Protein AF-A0A821MP45-F1 (afdb_monomer)

Nearest PDB structures (foldseek):
  6oib-assembly1_A  TM=9.855E-01  e=9.708E-07  Homo sapiens
  8dhk-assembly1_B  TM=9.871E-01  e=1.201E-06  Homo sapiens
  6ynz-assembly1_e  TM=7.961E-01  e=1.655E-03  Tetrahymena thermophila
  7xpi-assembly1_A  TM=8.411E-01  e=7.079E-02  Gallus gallus
  1fcd-assembly2_B  TM=7.135E-01  e=1.438E-01  Allochromatium vinosum

Secondary structure (DSSP, 8-state):
------S----PPP----HHHHTSTTB-TTSSB-B-TTT-BBSS-TT-B--GGGB--SS--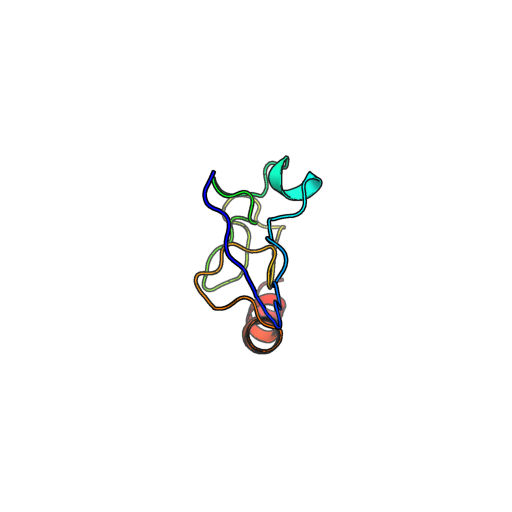SHHHHHHHHHHHHHH-

pLDDT: mean 97.09, std 3.13, range [72.19, 98.75]

Structure (mmCIF, N/CA/C/O backbone):
data_AF-A0A821MP45-F1
#
_entry.id   AF-A0A821MP45-F1
#
loop_
_atom_site.group_PDB
_atom_site.id
_atom_site.type_symbol
_atom_site.label_atom_id
_atom_site.label_alt_id
_atom_site.label_comp_id
_atom_site.label_asym_id
_atom_site.label_entity_id
_atom_site.label_seq_id
_atom_site.pdbx_PDB_ins_code
_atom_site.Cartn_x
_atom_site.Cartn_y
_atom_site.Cartn_z
_atom_site.occupancy
_atom_site.B_iso_or_equiv
_atom_sit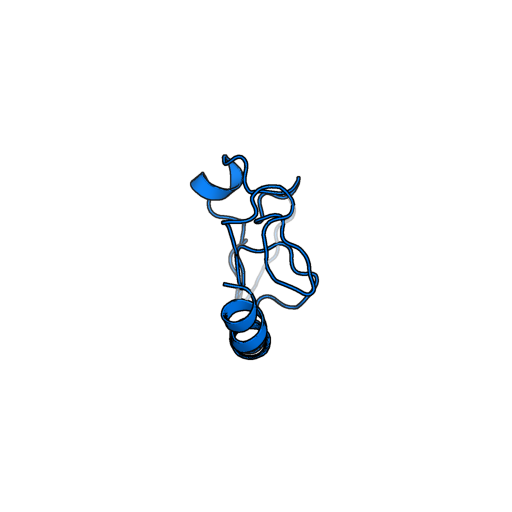e.auth_seq_id
_atom_site.auth_comp_id
_atom_site.auth_asym_id
_atom_site.auth_atom_id
_atom_site.pdbx_PDB_model_num
ATOM 1 N N . MET A 1 1 ? 21.815 15.043 -18.993 1.00 72.19 1 MET A N 1
ATOM 2 C CA . MET A 1 1 ? 20.914 13.952 -19.425 1.00 72.19 1 MET A CA 1
ATOM 3 C C . MET A 1 1 ? 21.774 12.877 -20.076 1.00 72.19 1 MET A C 1
ATOM 5 O O . MET A 1 1 ? 22.534 13.221 -20.970 1.00 72.19 1 MET A O 1
ATOM 9 N N . LYS A 1 2 ? 21.761 11.634 -19.578 1.00 91.12 2 LYS A N 1
ATOM 10 C CA . LYS A 1 2 ? 22.494 10.514 -20.198 1.00 91.12 2 LYS A CA 1
ATOM 11 C C . LYS A 1 2 ? 21.545 9.749 -21.115 1.00 91.12 2 LYS A C 1
ATOM 13 O O . LYS A 1 2 ? 20.396 9.532 -20.744 1.00 91.12 2 LYS A O 1
ATOM 18 N N . THR A 1 3 ? 22.027 9.360 -22.287 1.00 95.19 3 THR A N 1
ATOM 19 C CA . THR A 1 3 ? 21.282 8.569 -23.268 1.00 95.19 3 THR A CA 1
ATOM 20 C C . THR A 1 3 ? 21.941 7.205 -23.425 1.00 95.19 3 THR A C 1
ATOM 22 O O . THR A 1 3 ? 23.162 7.079 -23.328 1.00 95.19 3 THR A O 1
ATOM 25 N N . PHE A 1 4 ? 21.127 6.178 -23.646 1.00 95.62 4 PHE A N 1
ATOM 26 C CA . PHE A 1 4 ? 21.578 4.802 -23.828 1.00 95.62 4 PHE A CA 1
ATOM 27 C C . PHE A 1 4 ? 20.863 4.212 -25.043 1.00 95.62 4 PHE A C 1
ATOM 29 O O . PHE A 1 4 ? 19.667 4.447 -25.223 1.00 95.62 4 PHE A O 1
ATOM 36 N N . LYS A 1 5 ? 21.589 3.465 -25.882 1.00 96.94 5 LYS A N 1
ATOM 37 C CA . LYS A 1 5 ? 20.979 2.650 -26.940 1.00 96.94 5 LYS A CA 1
ATOM 38 C C . LYS A 1 5 ? 20.472 1.338 -26.341 1.00 96.94 5 LYS A C 1
ATOM 40 O O . LYS A 1 5 ? 21.134 0.774 -25.475 1.00 96.94 5 LYS A O 1
ATOM 45 N N . TYR A 1 6 ? 19.329 0.868 -26.821 1.00 97.06 6 TYR A N 1
ATOM 46 C CA . TYR A 1 6 ? 18.746 -0.421 -26.466 1.00 97.06 6 TYR A CA 1
ATOM 47 C C . TYR A 1 6 ? 18.191 -1.089 -27.725 1.00 97.06 6 TYR A C 1
ATOM 49 O O . TYR A 1 6 ? 17.637 -0.405 -28.584 1.00 97.06 6 TYR A O 1
ATOM 57 N N . ASP A 1 7 ? 18.314 -2.411 -27.807 1.00 97.88 7 ASP A N 1
ATOM 58 C CA . ASP A 1 7 ? 17.647 -3.219 -28.838 1.00 97.88 7 ASP A CA 1
ATOM 59 C C . ASP A 1 7 ? 16.239 -3.649 -28.381 1.00 97.88 7 ASP A C 1
ATOM 61 O O . ASP A 1 7 ? 15.328 -3.798 -29.191 1.00 97.88 7 ASP A O 1
ATOM 65 N N . LEU A 1 8 ? 16.039 -3.777 -27.061 1.00 97.44 8 LEU A N 1
ATOM 66 C CA . LEU A 1 8 ? 14.746 -3.973 -26.405 1.00 97.44 8 LEU A CA 1
ATOM 67 C C . LEU A 1 8 ? 14.729 -3.238 -25.059 1.00 97.44 8 LEU A C 1
ATOM 69 O O . LEU A 1 8 ? 15.669 -3.346 -24.273 1.00 97.44 8 LEU A O 1
ATOM 73 N N . LEU A 1 9 ? 13.639 -2.524 -24.777 1.00 97.06 9 LEU A N 1
ATOM 74 C CA . LEU A 1 9 ? 13.413 -1.826 -23.514 1.00 97.06 9 LEU A CA 1
ATOM 75 C C . LEU A 1 9 ? 11.997 -2.111 -23.014 1.00 97.06 9 LEU A C 1
ATOM 77 O O . LEU A 1 9 ? 11.021 -1.706 -23.639 1.00 97.06 9 LEU A O 1
ATOM 81 N N . HIS A 1 10 ? 11.896 -2.791 -21.873 1.00 96.81 10 HIS A N 1
ATOM 82 C CA . HIS A 1 10 ? 10.638 -3.022 -21.168 1.00 96.81 10 HIS A CA 1
ATOM 83 C C . HIS A 1 10 ? 10.634 -2.220 -19.865 1.00 96.81 10 HIS A C 1
ATOM 85 O O . HIS A 1 10 ? 11.428 -2.490 -18.964 1.00 96.81 10 HIS A O 1
ATOM 91 N N . ILE A 1 11 ? 9.748 -1.230 -19.765 1.00 96.56 11 ILE A N 1
ATOM 92 C CA . ILE A 1 11 ? 9.646 -0.342 -18.603 1.00 96.56 11 ILE A CA 1
ATOM 93 C C . ILE A 1 11 ? 8.342 -0.627 -17.863 1.00 96.56 11 ILE A C 1
ATOM 95 O O . ILE A 1 11 ? 7.261 -0.511 -18.434 1.00 96.56 11 ILE A O 1
ATOM 99 N N . GLY A 1 12 ? 8.452 -0.932 -16.569 1.00 96.38 12 GLY A N 1
ATOM 100 C CA . GLY A 1 12 ? 7.323 -0.821 -15.651 1.00 96.38 12 GLY A CA 1
ATOM 101 C C . GLY A 1 12 ? 7.044 0.652 -15.362 1.00 96.38 12 GLY A C 1
ATOM 102 O O . GLY A 1 12 ? 7.963 1.398 -15.020 1.00 96.38 12 GLY A O 1
ATOM 103 N N . ALA A 1 13 ? 5.795 1.082 -15.528 1.00 96.12 13 ALA A N 1
ATOM 104 C CA . ALA A 1 13 ? 5.418 2.466 -15.275 1.00 96.12 13 ALA A CA 1
ATOM 105 C C . ALA A 1 13 ? 5.692 2.858 -13.805 1.00 96.12 13 ALA A C 1
ATOM 107 O O . ALA A 1 13 ? 5.485 2.036 -12.908 1.00 96.12 13 ALA A O 1
ATOM 108 N N . PRO A 1 14 ? 6.118 4.105 -13.528 1.00 96.44 14 PRO A N 1
ATOM 109 C CA . PRO A 1 14 ? 6.138 4.632 -12.169 1.00 96.44 14 PRO A CA 1
ATOM 110 C C . PRO A 1 14 ? 4.733 4.579 -11.555 1.00 96.44 14 PRO A C 1
ATOM 112 O O . PRO A 1 14 ? 3.759 4.977 -12.193 1.00 96.44 14 PRO A O 1
ATOM 115 N N . MET A 1 15 ? 4.631 4.101 -10.316 1.00 96.62 15 MET A N 1
ATOM 116 C CA . MET A 1 15 ? 3.367 3.963 -9.585 1.00 96.62 15 MET A CA 1
ATOM 117 C C . MET A 1 15 ? 3.366 4.864 -8.347 1.00 96.62 15 MET A C 1
ATOM 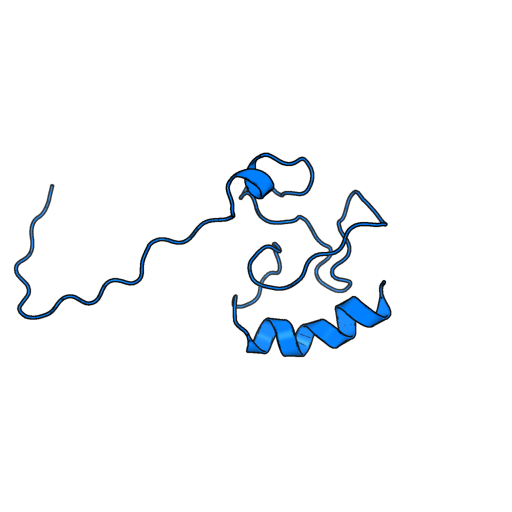119 O O . MET A 1 15 ? 4.406 5.068 -7.723 1.00 96.62 15 MET A O 1
ATOM 123 N N . GLN A 1 16 ? 2.195 5.394 -7.995 1.00 96.25 16 GLN A N 1
ATOM 124 C CA . GLN A 1 16 ? 1.969 6.274 -6.844 1.00 96.25 16 GLN A CA 1
ATOM 125 C C . GLN A 1 16 ? 0.517 6.130 -6.348 1.00 96.25 16 GLN A C 1
ATOM 127 O O . GLN A 1 16 ? -0.319 5.627 -7.108 1.00 96.25 16 GLN A O 1
ATOM 132 N N . PRO A 1 17 ? 0.185 6.564 -5.116 1.00 96.94 17 PRO A N 1
ATOM 133 C CA . PRO A 1 17 ? -1.199 6.588 -4.651 1.00 96.94 17 PRO A CA 1
ATOM 134 C C . PRO A 1 17 ? -2.096 7.431 -5.560 1.00 96.94 17 PRO A C 1
ATOM 136 O O . PRO A 1 17 ? -1.652 8.399 -6.181 1.00 96.94 17 PRO A O 1
ATOM 139 N N . HIS A 1 18 ? -3.387 7.102 -5.598 1.00 96.44 18 HIS A N 1
ATOM 140 C CA . HIS A 1 18 ? -4.359 7.930 -6.305 1.00 96.44 18 HIS A CA 1
ATOM 141 C C . HIS A 1 18 ? -4.416 9.343 -5.715 1.00 96.44 18 HIS A C 1
ATOM 143 O O . HIS A 1 18 ? -4.444 9.522 -4.499 1.00 96.44 18 HIS A O 1
ATO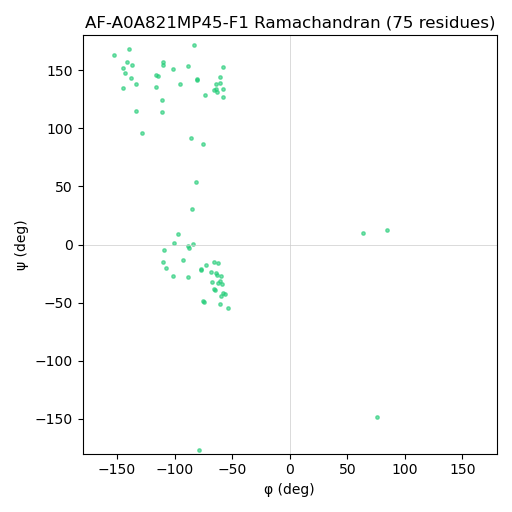M 149 N N . GLU A 1 19 ? -4.505 10.351 -6.582 1.00 97.56 19 GLU A N 1
ATOM 150 C CA . GLU A 1 19 ? -4.428 11.762 -6.190 1.00 97.56 19 GLU A CA 1
ATOM 151 C C . GLU A 1 19 ? -5.503 12.168 -5.170 1.00 97.56 19 GLU A C 1
ATOM 153 O O . GLU A 1 19 ? -5.200 12.860 -4.200 1.00 97.56 19 GLU A O 1
ATOM 158 N N . PHE A 1 20 ? -6.748 11.709 -5.343 1.00 96.81 20 PHE A N 1
ATOM 159 C CA . PHE A 1 20 ? -7.831 12.010 -4.399 1.00 96.81 20 PHE A CA 1
ATOM 160 C C . PHE A 1 20 ? -7.554 11.440 -3.001 1.00 96.81 20 PHE A C 1
ATOM 162 O O . PHE A 1 20 ? -7.939 12.040 -2.000 1.00 96.81 20 PHE A O 1
ATOM 169 N N . LEU A 1 21 ? -6.876 10.289 -2.939 1.00 97.56 21 LEU A N 1
ATOM 170 C CA . LEU A 1 21 ? -6.517 9.634 -1.692 1.00 97.56 21 LEU A CA 1
ATOM 171 C C . LEU A 1 21 ? -5.355 10.373 -1.034 1.00 97.56 21 LEU A C 1
ATOM 173 O O . LEU A 1 21 ? -5.463 10.753 0.128 1.00 97.56 21 LEU A O 1
ATOM 177 N N . ALA A 1 22 ? -4.298 10.662 -1.798 1.00 97.31 22 ALA A N 1
ATOM 178 C CA . ALA A 1 22 ? -3.125 11.401 -1.333 1.00 97.31 22 ALA A CA 1
ATOM 179 C C . ALA A 1 22 ? -3.460 12.817 -0.826 1.00 97.31 22 ALA A C 1
ATOM 181 O O . ALA A 1 22 ? -2.751 13.351 0.021 1.00 97.31 22 ALA A O 1
ATOM 182 N N . LYS A 1 23 ? -4.544 13.427 -1.324 1.00 97.69 23 LYS A N 1
ATOM 183 C CA . LYS A 1 23 ? -5.060 14.729 -0.863 1.00 97.69 23 LYS A CA 1
ATOM 184 C C . LYS A 1 23 ? -6.043 14.637 0.312 1.00 97.69 23 LYS A C 1
ATOM 186 O O . LYS A 1 23 ? -6.517 15.668 0.783 1.00 97.69 23 LYS A O 1
ATOM 191 N N . SER A 1 24 ? -6.393 13.433 0.760 1.00 97.94 24 SER A N 1
ATOM 192 C CA . SER A 1 24 ? -7.338 13.228 1.861 1.00 97.94 24 SER A CA 1
ATOM 193 C C . SER A 1 24 ? -6.665 13.337 3.233 1.00 97.94 24 SER A C 1
ATOM 195 O O . SER A 1 24 ? -5.445 13.377 3.358 1.00 97.94 24 SER A O 1
ATOM 197 N N . THR A 1 25 ? -7.469 13.333 4.295 1.00 98.00 25 THR A N 1
ATOM 198 C CA . THR A 1 25 ? -6.983 13.252 5.683 1.00 98.00 25 THR A CA 1
ATOM 199 C C . THR A 1 25 ? -6.704 11.815 6.145 1.00 98.00 25 THR A C 1
ATOM 201 O O . THR A 1 25 ? -6.307 11.620 7.294 1.00 98.00 25 THR A O 1
ATOM 204 N N . LEU A 1 26 ? -6.918 10.819 5.273 1.00 98.44 26 LEU A N 1
ATOM 205 C CA . LEU A 1 26 ? -6.814 9.388 5.582 1.00 98.44 26 LEU A CA 1
ATOM 206 C C . LEU A 1 26 ? -5.400 8.820 5.396 1.00 98.44 26 LEU A C 1
ATOM 208 O O . LEU A 1 26 ? -5.193 7.620 5.562 1.00 98.44 26 LEU A O 1
ATOM 212 N N . VAL A 1 27 ? -4.443 9.637 4.962 1.00 98.62 27 VAL A N 1
ATOM 213 C CA . VAL A 1 27 ? -3.140 9.155 4.497 1.00 98.62 27 VAL A CA 1
ATOM 214 C C . VAL A 1 27 ? -1.994 9.510 5.432 1.00 98.62 27 VAL A C 1
ATOM 216 O O . VAL A 1 27 ? -2.062 10.460 6.215 1.00 98.62 27 VAL A O 1
ATOM 219 N N . ASP A 1 28 ? -0.923 8.732 5.327 1.00 97.88 28 ASP A N 1
ATOM 220 C CA . ASP A 1 28 ? 0.373 9.043 5.907 1.00 97.88 28 ASP A CA 1
ATOM 221 C C . ASP A 1 28 ? 1.148 10.074 5.064 1.00 97.88 28 ASP A C 1
ATOM 223 O O . ASP A 1 28 ? 0.669 10.591 4.053 1.00 97.88 28 ASP A O 1
ATOM 227 N N . ALA A 1 29 ? 2.384 10.371 5.476 1.00 96.75 29 ALA A N 1
ATOM 228 C CA . ALA A 1 29 ? 3.247 11.337 4.793 1.00 96.75 29 ALA A CA 1
ATOM 229 C C . ALA A 1 29 ? 3.608 10.950 3.343 1.00 96.75 29 ALA A C 1
ATOM 231 O O . ALA A 1 29 ? 4.071 11.805 2.591 1.00 96.75 29 ALA A O 1
ATOM 232 N N . ASN A 1 30 ? 3.401 9.690 2.945 1.00 96.62 30 ASN A N 1
ATOM 233 C CA . ASN A 1 30 ? 3.669 9.185 1.599 1.00 96.62 30 ASN A CA 1
ATOM 234 C C . ASN A 1 30 ? 2.396 9.080 0.738 1.00 96.62 30 ASN A C 1
ATOM 236 O O . ASN A 1 30 ? 2.478 8.639 -0.408 1.00 96.62 30 ASN A O 1
ATOM 240 N N . GLY A 1 31 ? 1.228 9.465 1.264 1.00 97.81 31 GLY A N 1
ATOM 241 C CA . GLY A 1 31 ? -0.037 9.468 0.526 1.00 97.81 31 GLY A CA 1
ATOM 242 C C . GLY A 1 31 ? -0.785 8.129 0.507 1.00 97.81 31 GLY A C 1
ATOM 243 O O . GLY A 1 31 ? -1.728 7.987 -0.270 1.00 97.81 31 GLY A O 1
ATOM 244 N N . TYR A 1 32 ? -0.399 7.159 1.342 1.00 98.44 32 TYR A N 1
ATOM 245 C CA . TYR A 1 32 ? -1.090 5.868 1.491 1.00 98.44 32 TYR A CA 1
ATOM 246 C C . TYR A 1 32 ? -1.955 5.862 2.750 1.00 98.44 32 TYR A C 1
ATOM 248 O O . TYR A 1 32 ? -1.614 6.530 3.719 1.00 98.44 32 TYR A O 1
ATOM 256 N N . VAL A 1 33 ? -3.054 5.101 2.763 1.00 98.62 33 VAL A N 1
ATOM 257 C CA . VAL A 1 33 ? -3.972 5.058 3.914 1.00 98.62 33 VAL A CA 1
ATOM 258 C C . VAL A 1 33 ? -3.232 4.620 5.175 1.00 98.62 33 VAL A C 1
ATOM 260 O O . VAL A 1 33 ? -2.584 3.570 5.165 1.00 98.62 33 VAL A O 1
ATOM 263 N N . ASP A 1 34 ? -3.339 5.413 6.244 1.00 98.62 3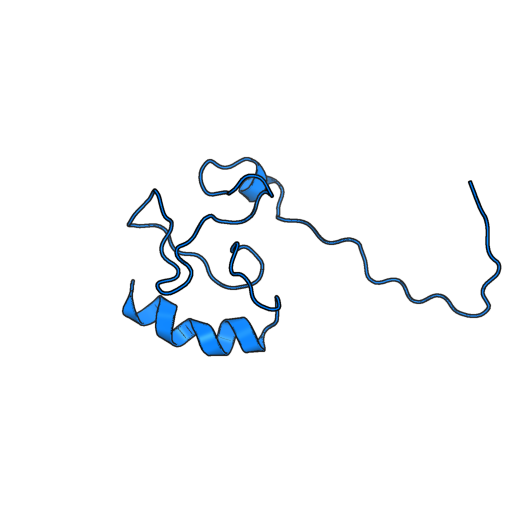4 ASP A N 1
ATOM 264 C CA . ASP A 1 34 ? -2.602 5.192 7.488 1.00 98.62 34 ASP A CA 1
ATOM 265 C C . ASP A 1 34 ? -3.334 4.218 8.418 1.00 98.62 34 ASP A C 1
ATOM 267 O O . ASP A 1 34 ? -4.177 4.604 9.236 1.00 98.62 34 ASP A O 1
ATOM 271 N N . VAL A 1 35 ? -3.009 2.933 8.283 1.00 98.69 35 VAL A N 1
ATOM 272 C CA . VAL A 1 35 ? -3.668 1.842 9.011 1.00 98.69 35 VAL A CA 1
ATOM 273 C C . VAL A 1 35 ? -2.761 1.203 10.055 1.00 98.69 35 VAL A C 1
ATOM 275 O O . VAL A 1 35 ? -1.529 1.230 9.968 1.00 98.69 35 VAL A O 1
ATOM 278 N N . ASP A 1 36 ? -3.382 0.617 11.071 1.00 98.31 36 ASP A N 1
ATOM 279 C CA . ASP A 1 36 ? -2.743 -0.368 11.926 1.00 98.31 36 ASP A CA 1
ATOM 280 C C . ASP A 1 36 ? -2.382 -1.618 11.108 1.00 98.31 36 ASP A C 1
ATOM 282 O O . ASP A 1 36 ? -3.136 -2.073 10.245 1.00 98.31 36 ASP A O 1
ATOM 286 N N . LYS A 1 37 ? -1.189 -2.153 11.361 1.00 97.62 37 LYS A N 1
ATOM 287 C CA . LYS A 1 37 ? -0.587 -3.210 10.540 1.00 97.62 37 LYS A CA 1
ATOM 288 C C . LYS A 1 37 ? -1.183 -4.587 10.815 1.00 97.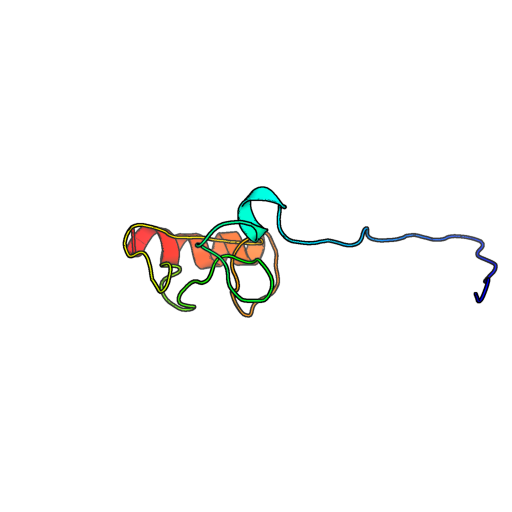62 37 LYS A C 1
ATOM 290 O O . LYS A 1 37 ? -1.094 -5.451 9.949 1.00 97.62 37 LYS A O 1
ATOM 295 N N . GLU A 1 38 ? -1.784 -4.767 11.986 1.00 97.31 38 GLU A N 1
ATOM 296 C CA . GLU A 1 38 ? -2.326 -6.038 12.455 1.00 97.31 38 GLU A CA 1
ATOM 297 C C . GLU A 1 38 ? -3.849 -6.099 12.298 1.00 97.31 38 GLU A C 1
ATOM 299 O O . GLU A 1 38 ? -4.395 -7.186 12.135 1.00 97.31 38 GLU A O 1
ATOM 304 N N . THR A 1 39 ? -4.551 -4.958 12.323 1.00 98.25 39 THR A N 1
ATOM 305 C CA . THR A 1 39 ? -6.026 -4.920 12.225 1.00 98.25 39 THR A CA 1
ATOM 306 C C . THR A 1 39 ? -6.561 -4.352 10.912 1.00 98.25 39 THR A C 1
ATOM 308 O O . THR A 1 39 ? -7.738 -4.543 10.609 1.00 98.25 39 THR A O 1
ATOM 311 N N . LEU A 1 40 ? -5.722 -3.666 10.124 1.00 98.50 40 LEU A N 1
ATOM 312 C CA . LEU A 1 40 ? -6.090 -2.929 8.901 1.00 98.50 40 LEU A CA 1
ATOM 313 C C . LEU A 1 40 ? -7.049 -1.738 9.138 1.00 98.50 40 LEU A C 1
ATOM 315 O O . LEU A 1 40 ? -7.538 -1.125 8.184 1.00 98.50 40 LEU A O 1
ATOM 319 N N . GLN A 1 41 ? -7.289 -1.371 10.399 1.00 98.75 41 GLN A N 1
ATOM 320 C CA . GLN A 1 41 ? -8.098 -0.218 10.795 1.00 98.75 41 GLN A CA 1
ATOM 321 C C . GLN A 1 41 ? -7.291 1.079 10.702 1.00 98.75 41 GLN A C 1
ATOM 323 O O . GLN A 1 41 ? -6.116 1.120 11.059 1.00 98.75 41 GLN A O 1
ATOM 328 N N . HIS A 1 42 ? -7.911 2.170 10.262 1.00 98.75 42 HIS A N 1
ATOM 329 C CA . HIS A 1 42 ? -7.263 3.476 10.201 1.00 98.75 42 HIS A CA 1
ATOM 330 C C . HIS A 1 42 ? -6.929 4.002 11.605 1.00 98.75 42 HIS A C 1
ATOM 332 O O . HIS A 1 42 ? -7.789 4.053 12.485 1.00 98.75 42 HIS A O 1
ATOM 338 N N . LYS A 1 43 ? -5.705 4.502 11.807 1.00 98.50 43 LYS A N 1
ATOM 339 C CA . LYS A 1 43 ? -5.199 4.875 13.146 1.00 98.50 43 LYS A CA 1
ATOM 340 C C . LYS A 1 43 ? -5.961 6.013 13.830 1.00 98.50 43 LYS A C 1
ATOM 342 O O . LYS A 1 43 ? -5.947 6.116 15.051 1.00 98.50 43 LYS A O 1
ATOM 347 N N . LYS A 1 44 ? -6.587 6.900 13.050 1.00 98.25 44 LYS A N 1
ATOM 348 C CA . LYS A 1 44 ? -7.347 8.068 13.556 1.00 98.25 44 LYS A CA 1
ATOM 349 C C . LYS A 1 44 ? -8.867 7.945 13.427 1.00 98.25 44 LYS A C 1
ATOM 351 O O . LYS A 1 44 ? -9.583 8.690 14.084 1.00 98.25 44 LYS A O 1
ATOM 356 N N . PHE A 1 45 ? -9.357 7.068 12.551 1.00 98.44 45 PHE A N 1
ATOM 357 C CA . PHE A 1 45 ? -10.768 7.022 12.156 1.00 98.44 45 PHE A CA 1
ATOM 358 C C . PHE A 1 45 ? -11.262 5.584 12.338 1.00 98.44 45 PHE A C 1
ATOM 360 O O . PHE A 1 45 ? -11.047 4.760 11.454 1.00 98.44 45 PHE A O 1
ATOM 367 N N . PRO A 1 46 ? -11.892 5.249 13.477 1.00 97.88 46 PRO A N 1
ATOM 368 C CA . PRO A 1 46 ? -12.174 3.857 13.837 1.00 97.88 46 PRO A CA 1
ATOM 369 C C . PRO A 1 46 ? -13.178 3.16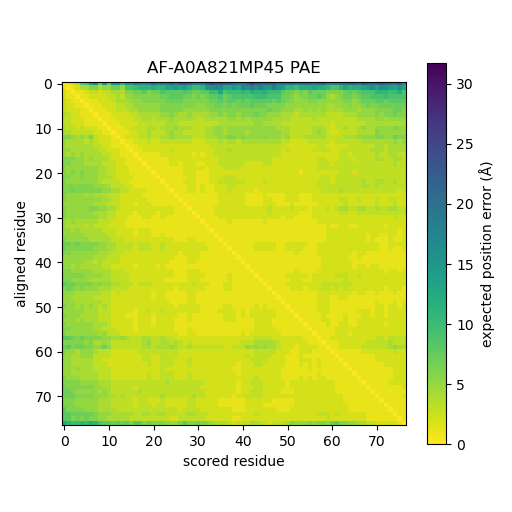2 12.903 1.00 97.88 46 PRO A C 1
ATOM 371 O O . PRO A 1 46 ? -13.281 1.943 12.907 1.00 97.88 46 PRO A O 1
ATOM 374 N N . ASN A 1 47 ? -13.910 3.917 12.087 1.00 98.12 47 ASN A N 1
ATOM 375 C CA . ASN A 1 47 ? -14.849 3.405 11.092 1.00 98.12 47 ASN A CA 1
ATOM 376 C C . ASN A 1 47 ? -14.257 3.320 9.670 1.00 98.12 47 ASN A C 1
ATOM 378 O O . ASN A 1 47 ? -15.004 3.119 8.714 1.00 98.12 47 ASN A O 1
ATOM 382 N N . VAL A 1 48 ? -12.947 3.526 9.509 1.00 98.56 48 VAL A N 1
ATOM 383 C CA . VAL A 1 48 ? -12.252 3.464 8.218 1.00 98.56 48 VAL A CA 1
ATOM 384 C C . VAL A 1 48 ? -11.251 2.318 8.244 1.00 98.56 48 VAL A C 1
ATOM 386 O O . VAL A 1 48 ? -10.495 2.165 9.199 1.00 98.56 48 VAL A O 1
ATOM 389 N N . PHE A 1 49 ? -11.215 1.546 7.163 1.00 98.62 49 PHE A N 1
ATOM 390 C CA . PHE A 1 49 ? -10.292 0.434 6.970 1.00 98.62 49 PHE A CA 1
ATOM 391 C C . PHE A 1 49 ? -9.739 0.469 5.544 1.00 98.62 49 PHE A C 1
ATOM 393 O O . PHE A 1 49 ? -10.394 0.989 4.637 1.00 98.62 49 PHE A O 1
ATOM 400 N N . ALA A 1 50 ? -8.547 -0.088 5.331 1.00 98.31 50 ALA A N 1
ATOM 401 C CA . ALA A 1 50 ? -7.958 -0.200 3.998 1.00 98.31 50 ALA A CA 1
ATOM 402 C C . ALA A 1 50 ? -7.147 -1.486 3.832 1.00 98.31 50 ALA A C 1
ATOM 404 O O . ALA A 1 50 ? -6.582 -2.020 4.782 1.00 98.31 50 ALA A O 1
ATOM 405 N N . ILE A 1 51 ? -7.077 -1.970 2.594 1.00 98.25 51 ILE A N 1
ATOM 406 C CA . ILE A 1 51 ? -6.416 -3.221 2.225 1.00 98.25 51 ILE A CA 1
ATOM 407 C C . ILE A 1 51 ? -5.719 -3.071 0.874 1.00 98.25 51 ILE A C 1
ATOM 409 O O . ILE A 1 51 ? -6.191 -2.355 -0.009 1.00 98.25 51 ILE A O 1
ATOM 413 N N . GLY A 1 52 ? -4.596 -3.769 0.705 1.00 97.88 52 GLY A N 1
ATOM 414 C CA . GLY A 1 52 ? -3.858 -3.805 -0.555 1.00 97.88 52 GLY A CA 1
ATOM 415 C C . GLY A 1 52 ? -3.049 -2.542 -0.835 1.00 97.88 52 GLY A C 1
ATOM 416 O O . GLY A 1 52 ? -2.519 -1.896 0.069 1.00 97.88 52 GLY A O 1
ATOM 417 N N . ASP A 1 53 ? -2.920 -2.213 -2.117 1.00 98.00 53 ASP A N 1
ATOM 418 C CA . ASP A 1 53 ? -1.927 -1.262 -2.619 1.00 98.00 53 ASP A CA 1
ATOM 419 C C . ASP A 1 53 ? -2.121 0.168 -2.102 1.00 98.00 53 ASP A C 1
ATOM 421 O O . ASP A 1 53 ? -1.147 0.918 -2.010 1.00 98.00 53 ASP A O 1
ATOM 425 N N . CYS A 1 54 ? -3.340 0.540 -1.705 1.00 97.81 54 CYS A N 1
ATOM 426 C CA . CYS A 1 54 ? -3.631 1.861 -1.156 1.00 97.81 54 CYS A CA 1
ATOM 427 C C . CYS A 1 54 ? -3.181 2.034 0.303 1.00 97.81 54 CYS A C 1
ATOM 429 O O . CYS A 1 54 ? -2.991 3.170 0.727 1.00 97.81 54 CYS A O 1
ATOM 431 N N . ALA A 1 55 ? -2.989 0.948 1.060 1.00 98.12 55 ALA A N 1
ATOM 432 C CA . ALA A 1 55 ? -2.635 0.990 2.476 1.00 98.12 55 ALA A CA 1
ATOM 433 C C . ALA A 1 55 ? -1.113 1.048 2.692 1.00 98.12 55 ALA A C 1
ATOM 435 O O . ALA A 1 55 ? -0.326 0.544 1.881 1.00 98.12 55 ALA A O 1
ATOM 436 N N . ASN A 1 56 ? -0.686 1.620 3.819 1.00 98.12 56 ASN A N 1
ATOM 437 C CA . ASN A 1 56 ? 0.727 1.716 4.204 1.00 98.12 56 ASN A CA 1
ATOM 438 C C . ASN A 1 56 ? 1.276 0.468 4.929 1.00 98.12 56 ASN A C 1
ATOM 440 O O . ASN A 1 56 ? 2.196 0.552 5.748 1.00 98.12 56 ASN A O 1
ATOM 444 N N . LEU A 1 57 ? 0.735 -0.711 4.608 1.00 97.75 57 LEU A N 1
ATOM 445 C CA . LEU A 1 57 ? 1.191 -1.984 5.164 1.00 97.75 57 LEU A CA 1
ATOM 446 C C . LEU A 1 57 ? 2.645 -2.275 4.735 1.00 97.75 57 LEU A C 1
ATOM 448 O O . LEU A 1 57 ? 2.959 -2.163 3.546 1.00 97.75 57 LEU A O 1
ATOM 452 N N . PRO A 1 58 ? 3.539 -2.693 5.655 1.00 95.12 58 PRO A N 1
ATOM 453 C CA . PRO A 1 58 ? 4.949 -2.954 5.360 1.00 95.12 58 PRO A CA 1
ATOM 454 C C . PRO A 1 58 ? 5.152 -4.349 4.740 1.00 95.12 58 PRO A C 1
ATOM 456 O O . PRO A 1 58 ? 5.928 -5.160 5.236 1.00 95.12 58 PRO A O 1
ATOM 459 N N . THR A 1 59 ? 4.424 -4.643 3.663 1.00 95.12 59 THR A N 1
ATOM 460 C CA . THR A 1 59 ? 4.494 -5.903 2.910 1.00 95.12 59 THR A CA 1
ATOM 461 C C . THR A 1 59 ? 4.416 -5.636 1.406 1.00 95.12 59 THR A C 1
ATOM 463 O O . THR A 1 59 ? 4.108 -4.524 0.972 1.00 95.12 59 THR A O 1
ATOM 466 N N . SER A 1 60 ? 4.713 -6.644 0.586 1.00 95.38 60 SER A N 1
ATOM 467 C CA . SER A 1 60 ? 4.635 -6.524 -0.869 1.00 95.38 60 SER A CA 1
ATOM 468 C C . SER A 1 60 ? 3.202 -6.245 -1.335 1.00 95.38 60 SER A C 1
ATOM 470 O O . SER A 1 60 ? 2.264 -6.960 -0.984 1.00 95.38 60 SER A O 1
ATOM 472 N N . LYS A 1 61 ? 3.054 -5.234 -2.196 1.00 96.88 61 LYS A N 1
ATOM 473 C CA . LYS A 1 61 ? 1.795 -4.824 -2.834 1.00 96.88 61 LYS A CA 1
ATOM 474 C C . LYS A 1 61 ? 1.424 -5.801 -3.952 1.00 96.88 61 LYS A C 1
ATOM 476 O O . LYS A 1 61 ? 1.876 -5.675 -5.086 1.00 96.88 61 LYS A O 1
ATOM 481 N N . THR A 1 62 ? 0.725 -6.871 -3.579 1.00 98.19 62 THR A N 1
ATOM 482 C CA . THR A 1 62 ? 0.381 -7.989 -4.468 1.00 98.19 62 THR A CA 1
ATOM 483 C C . THR A 1 62 ? -1.029 -8.499 -4.191 1.00 98.19 62 THR A C 1
ATOM 485 O O . THR A 1 62 ? -1.534 -8.399 -3.071 1.00 98.19 62 THR A O 1
ATOM 488 N N . ALA A 1 63 ? -1.634 -9.159 -5.181 1.00 98.31 63 ALA A N 1
ATOM 489 C CA . ALA A 1 63 ? -2.915 -9.841 -4.997 1.00 98.31 63 ALA A CA 1
ATOM 490 C C . ALA A 1 63 ? -2.863 -10.925 -3.899 1.00 98.31 63 ALA A C 1
ATOM 492 O O . ALA A 1 63 ? -3.829 -11.098 -3.159 1.00 98.31 6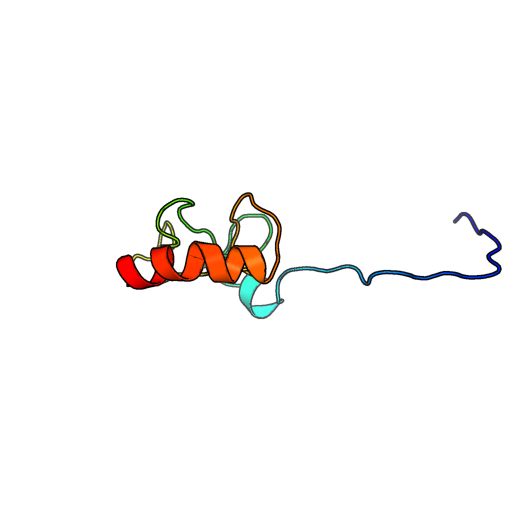3 ALA A O 1
ATOM 493 N N . ALA A 1 64 ? -1.728 -11.616 -3.739 1.00 98.31 64 ALA A N 1
ATOM 494 C CA . ALA A 1 64 ? -1.539 -12.595 -2.668 1.00 98.31 64 ALA A CA 1
ATOM 495 C C . ALA A 1 64 ? -1.567 -11.945 -1.273 1.00 98.31 64 ALA A C 1
ATOM 497 O O . ALA A 1 64 ? -2.164 -12.500 -0.352 1.00 98.31 64 ALA A O 1
ATOM 498 N N . ALA A 1 65 ? -0.985 -10.751 -1.120 1.00 98.12 65 ALA A N 1
ATOM 499 C CA . ALA A 1 65 ? -1.049 -10.000 0.133 1.00 98.12 65 ALA A CA 1
ATOM 500 C C . ALA A 1 65 ? -2.482 -9.545 0.458 1.00 98.12 65 ALA A C 1
ATOM 502 O O . ALA A 1 65 ? -2.900 -9.623 1.614 1.00 98.12 65 ALA A O 1
ATOM 503 N N . ILE A 1 66 ? -3.262 -9.141 -0.553 1.00 98.25 66 ILE A N 1
ATOM 504 C CA . ILE A 1 66 ? -4.697 -8.847 -0.394 1.00 98.25 66 ILE A CA 1
ATOM 505 C C . ILE A 1 66 ? -5.438 -10.102 0.080 1.00 98.25 66 ILE A C 1
ATOM 507 O O . ILE A 1 66 ? -6.131 -10.062 1.092 1.00 98.25 66 ILE A O 1
ATOM 511 N N . ALA A 1 67 ? -5.250 -11.237 -0.597 1.00 98.06 67 ALA A N 1
ATOM 512 C CA . ALA A 1 67 ? -5.912 -12.489 -0.235 1.00 98.06 67 ALA A CA 1
ATOM 513 C C . ALA A 1 67 ? -5.567 -12.946 1.195 1.00 98.06 67 ALA A C 1
ATOM 515 O O . ALA A 1 67 ? -6.463 -13.315 1.954 1.00 98.06 67 ALA A O 1
ATOM 516 N N . GLY A 1 68 ? -4.290 -12.870 1.587 1.00 97.12 68 GLY A N 1
ATOM 517 C CA . GLY A 1 68 ? -3.832 -13.256 2.924 1.00 97.12 68 GLY A CA 1
ATOM 518 C C . GLY A 1 68 ? -4.347 -12.347 4.044 1.00 97.12 68 GLY A C 1
ATOM 519 O O . GLY A 1 68 ? -4.615 -12.825 5.144 1.00 97.12 68 GLY A O 1
ATOM 520 N N . SER A 1 69 ? -4.536 -11.054 3.768 1.00 96.88 69 SER A N 1
ATOM 521 C CA . SER A 1 69 ? -5.012 -10.073 4.756 1.00 96.88 69 SER A CA 1
ATOM 522 C C . SER A 1 69 ? -6.532 -9.876 4.761 1.00 96.88 69 SER A C 1
ATOM 524 O O . SER A 1 69 ? -7.071 -9.346 5.731 1.00 96.88 69 SER A O 1
ATOM 526 N N . ASN A 1 70 ? -7.258 -10.367 3.751 1.00 97.88 70 ASN A N 1
ATOM 527 C CA . ASN A 1 70 ? -8.715 -10.230 3.662 1.00 97.88 70 ASN A CA 1
ATOM 528 C C . ASN A 1 70 ? -9.440 -10.788 4.899 1.00 97.88 70 ASN A C 1
ATOM 530 O O . ASN A 1 70 ? -10.348 -10.161 5.437 1.00 97.88 70 ASN A O 1
ATOM 534 N N . GLY A 1 71 ? -9.005 -11.947 5.401 1.00 97.94 71 GLY A N 1
ATOM 535 C CA . GLY A 1 71 ? -9.582 -12.534 6.613 1.00 97.94 71 GLY A CA 1
ATOM 536 C C . GLY A 1 71 ? -9.279 -11.739 7.888 1.00 97.94 71 GLY A C 1
ATOM 537 O O . GLY A 1 71 ? -10.009 -11.868 8.866 1.00 97.94 71 GLY A O 1
ATOM 538 N N . ILE A 1 72 ? -8.207 -10.947 7.911 1.00 97.75 72 ILE A N 1
ATOM 539 C CA . IL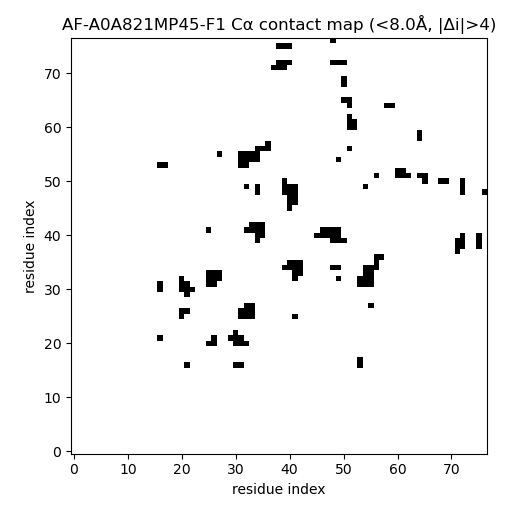E A 1 72 ? -7.901 -10.041 9.024 1.00 97.75 72 ILE A CA 1
ATOM 540 C C . ILE A 1 72 ? -8.846 -8.843 8.959 1.00 97.75 72 ILE A C 1
ATOM 542 O O . ILE A 1 72 ? -9.515 -8.560 9.946 1.00 97.75 72 ILE A O 1
ATOM 546 N N . LEU A 1 73 ? -8.975 -8.209 7.789 1.00 98.00 73 LEU A N 1
ATOM 547 C CA . LEU A 1 73 ? -9.887 -7.083 7.579 1.00 98.00 73 LEU A CA 1
ATOM 548 C C . LEU A 1 73 ? -11.319 -7.426 8.008 1.00 98.00 73 LEU A C 1
ATOM 550 O O . LEU A 1 73 ? -11.887 -6.742 8.848 1.00 98.00 73 LEU A O 1
ATOM 554 N N . VAL A 1 74 ? -11.881 -8.519 7.478 1.00 98.12 74 VAL A N 1
ATOM 555 C CA . VAL A 1 74 ? -13.281 -8.911 7.730 1.00 98.12 74 VAL A CA 1
ATOM 556 C C . VAL A 1 74 ? -13.567 -9.164 9.212 1.00 98.12 74 VAL A C 1
ATOM 558 O O . VAL A 1 74 ? -14.679 -8.919 9.660 1.00 98.12 74 VAL A O 1
ATOM 561 N N . ARG A 1 75 ? -12.583 -9.637 9.989 1.00 98.12 75 ARG A N 1
ATOM 562 C CA . ARG A 1 75 ? -12.749 -9.857 11.437 1.00 98.12 75 ARG A CA 1
ATOM 563 C C . ARG A 1 75 ? -12.793 -8.562 12.252 1.00 98.12 75 ARG A C 1
ATOM 565 O O . ARG A 1 75 ? -13.206 -8.623 13.404 1.00 98.12 75 ARG A O 1
ATOM 572 N N . ASN A 1 76 ? -12.329 -7.447 11.689 1.00 97.06 76 ASN A N 1
ATOM 573 C CA . ASN A 1 76 ? -12.220 -6.160 12.375 1.00 97.06 76 ASN A CA 1
ATOM 574 C C . ASN A 1 76 ? -13.238 -5.108 11.884 1.00 97.06 76 ASN A C 1
ATOM 576 O O . ASN A 1 76 ? -13.261 -4.022 12.458 1.00 97.06 76 ASN A O 1
ATOM 580 N N . LEU A 1 77 ? -14.044 -5.412 10.852 1.00 92.94 77 LEU A N 1
ATOM 581 C CA . LEU A 1 77 ? -15.180 -4.587 10.398 1.00 92.94 77 LEU A CA 1
ATOM 582 C C . LEU A 1 77 ? -16.326 -4.595 11.418 1.00 92.94 77 LEU A C 1
ATOM 584 O O . LEU A 1 77 ? -16.940 -3.519 11.593 1.00 92.94 77 LEU A O 1
#

Solvent-accessible surface area (backbone atoms only — not comparable to full-atom values): 4988 Å² total; per-residue (Å²): 138,89,85,83,90,72,97,76,86,88,78,81,77,92,82,77,61,57,67,76,52,42,71,41,91,58,33,44,100,82,22,25,33,40,45,39,84,83,50,27,35,25,76,88,41,89,91,40,70,58,71,44,77,55,27,65,55,99,62,73,78,43,72,65,49,33,63,70,43,46,68,44,38,67,76,64,111

Foldseek 3Di:
DDDDDDPDDDDDDDDAADPVQLPDPQDDPRSAGQADQQQQAGPPDRPDGDAAPRHPHPDDRDPVRRVVCVVSPVVSD

Sequence (77 aa):
MKTFKYDLLHIGAPMQPHEFLAKSTLVDANGYVDVDKETLQHKKFPNVFAIGDCANLPTSKTAAAIAGSNGILVRNL

Radius of gyration: 16.41 Å; Cα contacts (8 Å, |Δi|>4): 91; chains: 1; bounding box: 38×28×43 Å

Mean predicted aligned error: 2.97 Å